Protein AF-A0A948T0G0-F1 (afdb_monomer)

Foldseek 3Di:
DVLLVDDLVVLLVQCCVQQRNVQSVVLSPDDSVVSSVSSVVSNVVRVGDDPVPPDPPPVPDPDDDPDDDDPPPPVPPVVVVPPPPDDDDDDDDDDPDDDDDDDD

Solvent-accessible surface area (backbone atoms only — not comparable to full-atom values): 7084 Å² total; per-residue (Å²): 120,69,50,73,75,52,54,69,68,58,45,39,50,51,25,34,74,35,51,28,64,70,52,23,63,75,37,66,86,46,56,64,72,57,28,28,54,52,42,49,54,48,22,61,77,50,68,50,73,58,69,96,72,50,60,97,80,62,92,81,61,96,61,91,76,94,70,94,77,77,91,69,75,69,87,67,60,70,86,80,70,63,83,76,90,70,93,73,88,78,79,87,78,87,79,97,79,81,89,80,86,81,88,136

Mean predicted aligned error: 18.19 Å

Sequence (104 aa):
NYLGRVTRARILEAVREGAGDRAAQLIDHMKKGDMAREAERLLADSGWLPEPLRLVGASAASGDEADDGEVGEVSLPAFLTDDGEDEEAIEPEDEDARAVAASE

Radius of gyration: 28.15 Å; Cα contacts (8 Å, |Δi|>4): 60; chains: 1; bounding box: 71×58×46 Å

pLDDT: mean 72.05, std 20.64, range [38.47, 95.62]

Structure (mmCIF, N/CA/C/O backbone):
data_AF-A0A948T0G0-F1
#
_entry.id   AF-A0A948T0G0-F1
#
loop_
_atom_site.group_PDB
_atom_site.id
_atom_site.type_symbol
_atom_site.label_atom_id
_atom_site.label_alt_id
_atom_site.label_comp_id
_atom_site.label_asym_id
_atom_site.label_entity_id
_atom_site.label_seq_id
_atom_site.pdbx_PDB_ins_code
_atom_site.Cartn_x
_atom_site.Cartn_y
_atom_site.Cartn_z
_atom_site.occupancy
_atom_site.B_iso_or_equiv
_atom_site.auth_seq_id
_atom_site.auth_comp_id
_atom_site.auth_asym_id
_atom_site.auth_atom_id
_atom_site.pdbx_PDB_model_num
ATOM 1 N N . ASN A 1 1 ? -4.149 -8.332 -7.068 1.00 81.00 1 ASN A N 1
ATOM 2 C CA . ASN A 1 1 ? -3.031 -7.710 -6.343 1.00 81.00 1 ASN A CA 1
ATOM 3 C C . ASN A 1 1 ? -2.438 -6.540 -7.145 1.00 81.00 1 ASN A C 1
ATOM 5 O O . ASN A 1 1 ? -1.906 -6.750 -8.235 1.00 81.00 1 ASN A O 1
ATOM 9 N N . TYR A 1 2 ? -2.565 -5.315 -6.626 1.00 88.31 2 TYR A N 1
ATOM 10 C CA . TYR A 1 2 ? -1.936 -4.090 -7.153 1.00 88.31 2 TYR A CA 1
ATOM 11 C C . TYR A 1 2 ? -0.409 -4.082 -6.942 1.00 88.31 2 TYR A C 1
ATOM 13 O O . TYR A 1 2 ? 0.345 -3.843 -7.886 1.00 88.31 2 TYR A O 1
ATOM 21 N N . LEU A 1 3 ? 0.052 -4.457 -5.745 1.00 90.50 3 LEU A N 1
ATOM 22 C CA . LEU A 1 3 ? 1.464 -4.504 -5.343 1.00 90.50 3 LEU A CA 1
ATOM 23 C C . LEU A 1 3 ? 2.296 -5.472 -6.205 1.00 90.50 3 LEU A C 1
ATOM 25 O O . LEU A 1 3 ? 3.484 -5.263 -6.444 1.00 90.50 3 LEU A O 1
ATOM 29 N N . GLY A 1 4 ? 1.660 -6.498 -6.772 1.00 91.19 4 GLY A N 1
ATOM 30 C CA . GLY A 1 4 ? 2.290 -7.397 -7.742 1.00 91.19 4 GLY A CA 1
ATOM 31 C C . GLY A 1 4 ? 2.702 -6.716 -9.057 1.00 91.19 4 GLY A C 1
ATOM 32 O O . GLY A 1 4 ? 3.629 -7.187 -9.720 1.00 91.19 4 GLY A O 1
ATOM 33 N N . ARG A 1 5 ? 2.071 -5.593 -9.425 1.00 91.75 5 ARG A N 1
ATOM 34 C CA . ARG A 1 5 ? 2.284 -4.888 -10.705 1.00 91.75 5 ARG A CA 1
ATOM 35 C C . ARG A 1 5 ? 3.152 -3.634 -10.584 1.00 91.75 5 ARG A C 1
ATOM 37 O O . ARG A 1 5 ? 3.679 -3.177 -11.590 1.00 91.75 5 ARG A O 1
ATOM 44 N N . VAL A 1 6 ? 3.345 -3.116 -9.374 1.00 91.12 6 VAL A N 1
ATOM 45 C CA . VAL A 1 6 ? 4.170 -1.924 -9.119 1.00 91.12 6 VAL A CA 1
ATOM 46 C C . VAL A 1 6 ? 5.636 -2.273 -8.833 1.00 91.12 6 VAL A C 1
ATOM 48 O O . VAL A 1 6 ? 6.018 -3.445 -8.728 1.00 91.12 6 VAL A O 1
ATOM 51 N N . THR A 1 7 ? 6.484 -1.247 -8.745 1.00 94.62 7 THR A N 1
ATOM 52 C CA . THR A 1 7 ? 7.911 -1.370 -8.410 1.00 94.62 7 THR A CA 1
ATOM 53 C C . THR A 1 7 ? 8.113 -1.660 -6.920 1.00 94.62 7 THR A C 1
ATOM 55 O O . THR A 1 7 ? 7.257 -1.338 -6.102 1.00 94.62 7 THR A O 1
ATOM 58 N N . ARG A 1 8 ? 9.268 -2.231 -6.536 1.00 94.62 8 ARG A N 1
ATOM 59 C CA . ARG A 1 8 ? 9.596 -2.474 -5.113 1.00 94.62 8 ARG A CA 1
ATOM 60 C C . ARG A 1 8 ? 9.538 -1.195 -4.275 1.00 94.62 8 ARG A C 1
ATOM 62 O O . ARG A 1 8 ? 8.998 -1.221 -3.180 1.00 94.62 8 ARG A O 1
ATOM 69 N N . ALA A 1 9 ? 10.032 -0.084 -4.824 1.00 94.38 9 ALA A N 1
ATOM 70 C CA . ALA A 1 9 ? 9.967 1.220 -4.172 1.00 94.38 9 ALA A CA 1
ATOM 71 C C . ALA A 1 9 ? 8.519 1.606 -3.837 1.00 94.38 9 ALA A C 1
ATOM 73 O O . ALA A 1 9 ? 8.234 1.925 -2.689 1.00 94.38 9 ALA A O 1
ATOM 74 N N . ARG A 1 10 ? 7.585 1.453 -4.790 1.00 93.19 10 ARG A N 1
ATOM 75 C CA . ARG A 1 10 ? 6.170 1.771 -4.554 1.00 93.19 10 ARG A CA 1
ATOM 76 C C . ARG A 1 10 ? 5.522 0.852 -3.515 1.00 93.19 10 ARG A C 1
ATOM 78 O O . ARG A 1 10 ? 4.633 1.294 -2.798 1.00 93.19 10 ARG A O 1
ATOM 85 N N . ILE A 1 11 ? 5.964 -0.407 -3.407 1.00 94.69 11 ILE A N 1
ATOM 86 C CA . ILE A 1 11 ? 5.512 -1.313 -2.338 1.00 94.69 11 ILE A CA 1
ATOM 87 C C . ILE A 1 11 ? 5.972 -0.793 -0.971 1.00 94.69 11 ILE A C 1
ATOM 89 O O . ILE A 1 11 ? 5.166 -0.722 -0.051 1.00 94.69 11 ILE A O 1
ATOM 93 N N . LEU A 1 12 ? 7.239 -0.394 -0.839 1.00 94.75 12 LEU A N 1
ATOM 94 C CA . LEU A 1 12 ? 7.764 0.152 0.415 1.00 94.75 12 LEU A CA 1
ATOM 95 C C . LEU A 1 12 ? 7.073 1.454 0.809 1.00 94.75 12 LEU A C 1
ATOM 97 O O . LEU A 1 12 ? 6.748 1.622 1.977 1.00 94.75 12 LEU A O 1
ATOM 101 N N . GLU A 1 13 ? 6.816 2.346 -0.147 1.00 93.75 13 GLU A N 1
ATOM 102 C CA . GLU A 1 13 ? 6.043 3.566 0.102 1.00 93.75 13 GLU A CA 1
ATOM 103 C C . GLU A 1 13 ? 4.638 3.243 0.603 1.00 93.75 13 GLU A C 1
ATOM 105 O O . GLU A 1 13 ? 4.251 3.739 1.654 1.00 93.75 13 GLU A O 1
ATOM 110 N N . ALA A 1 14 ? 3.922 2.334 -0.063 1.00 93.12 14 ALA A N 1
ATOM 111 C CA . ALA A 1 14 ? 2.600 1.900 0.379 1.00 93.12 14 ALA A CA 1
ATOM 112 C C . ALA A 1 14 ? 2.625 1.366 1.820 1.00 93.12 14 ALA A C 1
ATOM 114 O O . ALA A 1 14 ? 1.801 1.760 2.642 1.00 93.12 14 ALA A O 1
ATOM 115 N N . VAL A 1 15 ? 3.610 0.524 2.152 1.00 93.81 15 VAL A N 1
ATOM 116 C CA . VAL A 1 15 ? 3.778 -0.001 3.514 1.00 93.81 15 VAL A CA 1
ATOM 117 C C . VAL A 1 15 ? 4.124 1.089 4.522 1.00 93.81 15 VAL A C 1
ATOM 119 O O . VAL A 1 15 ? 3.578 1.058 5.618 1.00 93.81 15 VAL A O 1
ATOM 122 N N . ARG A 1 16 ? 4.949 2.079 4.168 1.00 94.00 16 ARG A N 1
ATOM 123 C CA . ARG A 1 16 ? 5.206 3.242 5.036 1.00 94.00 16 ARG A CA 1
ATOM 124 C C . ARG A 1 16 ? 3.944 4.057 5.285 1.00 94.00 16 ARG A C 1
ATOM 126 O O . ARG A 1 16 ? 3.708 4.459 6.416 1.00 94.00 16 ARG A O 1
ATOM 133 N N . GLU A 1 17 ? 3.141 4.263 4.248 1.00 90.50 17 GLU A N 1
ATOM 134 C CA . GLU A 1 17 ? 1.900 5.032 4.320 1.00 90.50 17 GLU A CA 1
ATOM 135 C C . GLU A 1 17 ? 0.813 4.332 5.155 1.00 90.50 17 GLU A C 1
ATOM 137 O O . GLU A 1 17 ? 0.073 5.007 5.859 1.00 90.50 17 GLU A O 1
ATOM 142 N N . GLY A 1 18 ? 0.687 3.003 5.066 1.00 90.31 18 GLY A N 1
ATOM 143 C CA . GLY A 1 18 ? -0.363 2.252 5.768 1.00 90.31 18 GLY A CA 1
ATOM 144 C C . GLY A 1 18 ? 0.066 1.644 7.101 1.00 90.31 18 GLY A C 1
ATOM 145 O O . GLY A 1 18 ? -0.602 1.818 8.112 1.00 90.31 18 GLY A O 1
ATOM 146 N N . ALA A 1 19 ? 1.201 0.945 7.116 1.00 91.31 19 ALA A N 1
ATOM 147 C CA . ALA A 1 19 ? 1.682 0.174 8.266 1.00 91.31 19 ALA A CA 1
ATOM 148 C C . ALA A 1 19 ? 2.924 0.789 8.953 1.00 91.31 19 ALA A C 1
ATOM 150 O O . ALA A 1 19 ? 3.395 0.276 9.971 1.00 91.31 19 ALA A O 1
ATOM 151 N N . GLY A 1 20 ? 3.470 1.883 8.412 1.00 92.12 20 GLY A N 1
ATOM 152 C CA . GLY A 1 20 ? 4.601 2.627 8.967 1.00 92.12 20 GLY A CA 1
ATOM 153 C C . GLY A 1 20 ? 5.993 2.140 8.541 1.00 92.12 20 GLY A C 1
ATOM 154 O O . GLY A 1 20 ? 6.190 1.078 7.942 1.00 92.12 20 GLY A O 1
ATOM 155 N N . ASP A 1 21 ? 7.015 2.928 8.887 1.00 94.06 21 ASP A N 1
ATOM 156 C CA . ASP A 1 21 ? 8.410 2.688 8.486 1.00 94.06 21 ASP A CA 1
ATOM 157 C C . ASP A 1 21 ? 9.015 1.383 8.998 1.00 94.06 21 ASP A C 1
ATOM 159 O O . ASP A 1 21 ? 9.859 0.788 8.320 1.00 94.06 21 ASP A O 1
ATOM 163 N N . ARG A 1 22 ? 8.602 0.917 10.183 1.00 93.19 22 ARG A N 1
ATOM 164 C CA . ARG A 1 22 ? 9.080 -0.369 10.716 1.00 93.19 22 ARG A CA 1
ATOM 165 C C . ARG A 1 22 ? 8.629 -1.529 9.839 1.00 93.19 22 ARG A C 1
ATOM 167 O O . ARG A 1 22 ? 9.433 -2.406 9.541 1.00 93.19 22 ARG A O 1
ATOM 174 N N . ALA A 1 23 ? 7.374 -1.514 9.398 1.00 92.94 23 ALA A N 1
ATOM 175 C CA . ALA A 1 23 ? 6.826 -2.550 8.537 1.00 92.94 23 ALA A CA 1
ATOM 176 C C . ALA A 1 23 ? 7.539 -2.578 7.174 1.00 92.94 23 ALA A C 1
ATOM 178 O O . ALA A 1 23 ? 7.869 -3.648 6.668 1.00 92.94 23 ALA A O 1
ATOM 179 N N . ALA A 1 24 ? 7.884 -1.410 6.625 1.00 94.50 24 ALA A N 1
ATOM 180 C CA . ALA A 1 24 ? 8.636 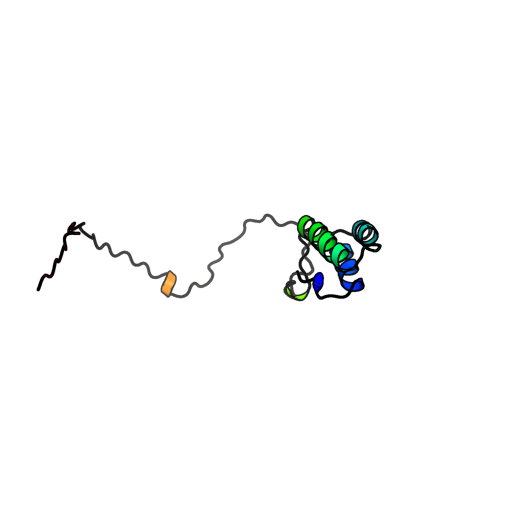-1.324 5.375 1.00 94.50 24 ALA A CA 1
ATOM 181 C C . ALA A 1 24 ? 10.047 -1.934 5.489 1.00 94.50 24 ALA A C 1
ATOM 183 O O . ALA A 1 24 ? 10.479 -2.665 4.601 1.00 94.50 24 ALA A O 1
ATOM 184 N N . GLN A 1 25 ? 10.749 -1.702 6.603 1.00 94.56 25 GLN A N 1
ATOM 185 C CA . GLN A 1 25 ? 12.065 -2.310 6.858 1.00 94.56 25 GLN A CA 1
ATOM 186 C C . GLN A 1 25 ? 11.995 -3.840 6.989 1.00 94.56 25 GLN A C 1
ATOM 188 O O . GLN A 1 25 ? 12.922 -4.538 6.573 1.00 94.56 25 GLN A O 1
ATOM 193 N N . LEU A 1 26 ? 10.888 -4.374 7.518 1.00 93.75 26 LEU A N 1
ATOM 194 C CA . LEU A 1 26 ? 10.675 -5.820 7.630 1.00 93.75 26 LEU A CA 1
ATOM 195 C C . LEU A 1 26 ? 10.514 -6.510 6.272 1.00 93.75 26 LEU A C 1
ATOM 197 O O . LEU A 1 26 ? 10.826 -7.690 6.171 1.00 93.75 26 LEU A O 1
ATOM 201 N N . ILE A 1 27 ? 10.062 -5.805 5.233 1.00 94.81 27 ILE A N 1
ATOM 202 C CA . ILE A 1 27 ? 9.828 -6.404 3.909 1.00 94.81 27 ILE A CA 1
ATOM 203 C C . ILE A 1 27 ? 10.876 -6.023 2.856 1.00 94.81 27 ILE A C 1
ATOM 205 O O . ILE A 1 27 ? 10.935 -6.654 1.802 1.00 94.81 27 ILE A O 1
ATOM 209 N N . ASP A 1 28 ? 11.713 -5.015 3.119 1.00 94.31 28 ASP A N 1
ATOM 210 C CA . ASP A 1 28 ? 12.711 -4.481 2.176 1.00 94.31 28 ASP A CA 1
ATOM 211 C C . ASP A 1 28 ? 13.673 -5.549 1.628 1.00 94.31 28 ASP A C 1
ATOM 213 O O . ASP A 1 28 ? 13.981 -5.589 0.434 1.00 94.31 28 ASP A O 1
ATOM 217 N N . HIS A 1 29 ? 14.072 -6.489 2.481 1.00 94.75 29 HIS A N 1
ATOM 218 C CA . HIS A 1 29 ? 15.003 -7.562 2.139 1.00 94.75 29 HIS A CA 1
ATOM 219 C C . HIS A 1 29 ? 14.350 -8.744 1.397 1.00 94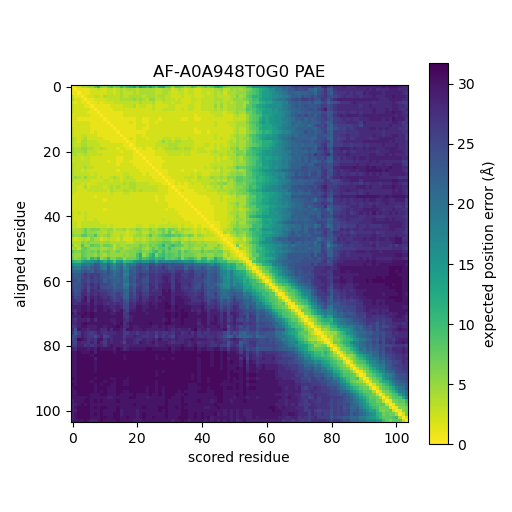.75 29 HIS A C 1
ATOM 221 O O . HIS A 1 29 ? 15.037 -9.690 0.999 1.00 94.75 29 HIS A O 1
ATOM 227 N N . MET A 1 30 ? 13.031 -8.723 1.197 1.00 94.38 30 MET A N 1
ATOM 228 C CA . MET A 1 30 ? 12.305 -9.816 0.555 1.00 94.38 30 MET A CA 1
ATOM 229 C C . MET A 1 30 ? 12.391 -9.741 -0.977 1.00 94.38 30 MET A C 1
ATOM 231 O O . MET A 1 30 ? 12.634 -8.701 -1.600 1.00 94.38 30 MET A O 1
ATOM 235 N N . LYS A 1 31 ? 12.147 -10.874 -1.641 1.00 94.62 31 LYS A N 1
ATOM 236 C CA . LYS A 1 31 ? 11.963 -10.891 -3.100 1.00 94.62 31 LYS A CA 1
ATOM 237 C C . LYS A 1 31 ? 10.661 -10.175 -3.443 1.00 94.62 31 LYS A C 1
ATOM 239 O O . LYS A 1 31 ? 9.698 -10.281 -2.708 1.00 94.62 31 LYS A O 1
ATOM 244 N N . LYS A 1 32 ? 10.584 -9.518 -4.606 1.00 93.38 32 LYS A N 1
ATOM 245 C CA . LYS A 1 32 ? 9.399 -8.738 -5.030 1.00 93.38 32 LYS A CA 1
ATOM 246 C C . LYS A 1 32 ? 8.067 -9.492 -4.886 1.00 93.38 32 LYS A C 1
ATOM 248 O O . LYS A 1 32 ? 7.076 -8.880 -4.515 1.00 93.38 32 LYS A O 1
ATOM 253 N N . GLY A 1 33 ? 8.039 -10.785 -5.220 1.00 93.06 33 GLY A N 1
ATOM 254 C CA . GLY A 1 33 ? 6.829 -11.605 -5.098 1.00 93.06 33 GLY A CA 1
ATOM 255 C C . GLY A 1 33 ? 6.373 -11.751 -3.646 1.00 93.06 33 GLY A C 1
ATOM 256 O O . GLY A 1 33 ? 5.218 -11.474 -3.340 1.00 93.06 33 GLY A O 1
ATOM 257 N N . ASP A 1 34 ? 7.303 -12.101 -2.757 1.00 94.50 34 ASP A N 1
ATOM 258 C CA . ASP A 1 34 ? 7.040 -12.235 -1.322 1.00 94.50 34 ASP A CA 1
ATOM 259 C C . ASP A 1 34 ? 6.770 -10.874 -0.668 1.00 94.50 34 ASP A C 1
ATOM 261 O O . ASP A 1 34 ? 5.812 -10.729 0.079 1.00 94.50 34 ASP A O 1
ATOM 265 N N . MET A 1 35 ? 7.540 -9.850 -1.041 1.00 95.62 35 MET A N 1
ATOM 266 C CA . MET A 1 35 ? 7.368 -8.460 -0.618 1.00 95.62 35 MET A CA 1
ATOM 267 C C . MET A 1 35 ? 5.962 -7.951 -0.942 1.00 95.62 35 MET A C 1
ATOM 269 O O . MET A 1 35 ? 5.324 -7.347 -0.092 1.00 95.62 35 MET A O 1
ATOM 273 N N . ALA A 1 36 ? 5.451 -8.213 -2.150 1.00 95.31 36 ALA A N 1
ATOM 274 C CA . ALA A 1 36 ? 4.101 -7.805 -2.532 1.00 95.31 36 ALA A CA 1
ATOM 275 C C . ALA A 1 36 ? 3.023 -8.526 -1.711 1.00 95.31 36 ALA A C 1
ATOM 277 O O . ALA A 1 36 ? 2.005 -7.920 -1.394 1.00 95.31 36 ALA A O 1
ATOM 278 N N . ARG A 1 37 ? 3.237 -9.802 -1.375 1.00 94.25 37 ARG A N 1
ATOM 279 C CA . ARG A 1 37 ? 2.287 -10.601 -0.591 1.00 94.25 37 ARG A CA 1
ATOM 280 C C . ARG A 1 37 ? 2.271 -10.192 0.882 1.00 94.25 37 ARG A C 1
ATOM 282 O O . ARG A 1 37 ? 1.198 -10.060 1.460 1.00 94.25 37 ARG A O 1
ATOM 289 N N . GLU A 1 38 ? 3.443 -9.967 1.472 1.00 94.75 38 GLU A N 1
ATOM 290 C CA . GLU A 1 38 ? 3.552 -9.514 2.861 1.00 94.75 38 GLU A CA 1
ATOM 291 C C . GLU A 1 38 ? 3.055 -8.073 3.007 1.00 94.75 38 GLU A C 1
ATOM 293 O O . GLU A 1 38 ? 2.315 -7.767 3.937 1.00 94.75 38 GLU A O 1
ATOM 298 N N . ALA A 1 39 ? 3.372 -7.203 2.045 1.00 94.56 39 ALA A N 1
ATOM 299 C CA . ALA A 1 39 ? 2.842 -5.847 2.013 1.00 94.56 39 ALA A CA 1
ATOM 300 C C . ALA A 1 39 ? 1.311 -5.827 1.919 1.00 94.56 39 ALA A C 1
ATOM 302 O O . ALA A 1 39 ? 0.689 -5.068 2.650 1.00 94.56 39 ALA A O 1
ATOM 303 N N . GLU A 1 40 ? 0.688 -6.675 1.089 1.00 92.50 40 GLU A N 1
ATOM 304 C CA . GLU A 1 40 ? -0.779 -6.797 1.060 1.00 92.50 40 GLU A CA 1
ATOM 305 C C . GLU A 1 40 ? -1.341 -7.167 2.436 1.00 92.50 40 GLU A C 1
ATOM 307 O O . GLU A 1 40 ? -2.337 -6.588 2.857 1.00 92.50 40 GLU A O 1
ATOM 312 N N . ARG A 1 41 ? -0.697 -8.095 3.154 1.00 92.50 41 ARG A N 1
ATOM 313 C CA . ARG A 1 41 ? -1.126 -8.511 4.495 1.00 92.50 41 ARG A CA 1
ATOM 314 C C . ARG A 1 41 ? -1.033 -7.366 5.506 1.00 92.50 41 ARG A C 1
ATOM 316 O O . ARG A 1 41 ? -1.982 -7.133 6.244 1.00 92.50 41 ARG A O 1
ATOM 323 N N . LEU A 1 42 ? 0.089 -6.646 5.512 1.00 92.25 42 LEU A N 1
ATOM 324 C CA . LEU A 1 42 ? 0.322 -5.498 6.397 1.00 92.25 42 LEU A CA 1
ATOM 325 C C . LEU A 1 42 ? -0.644 -4.343 6.101 1.00 92.25 42 LEU A C 1
ATOM 327 O O . LEU A 1 42 ? -1.121 -3.675 7.016 1.00 92.25 42 LEU A O 1
ATOM 331 N N . LEU A 1 43 ? -0.942 -4.120 4.821 1.00 91.50 43 LEU A N 1
ATOM 332 C CA . LEU A 1 43 ? -1.836 -3.058 4.369 1.00 91.50 43 LEU A CA 1
ATOM 333 C C . LEU A 1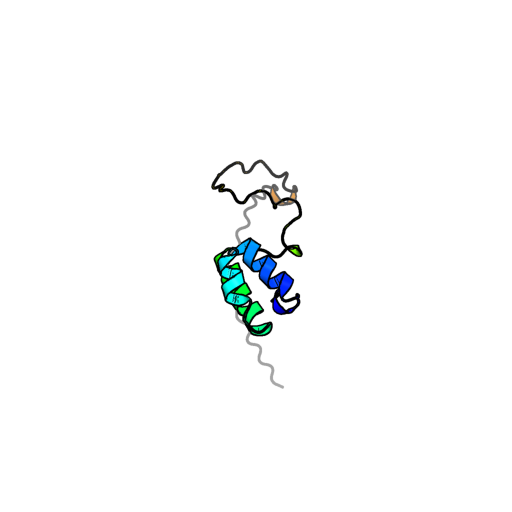 43 ? -3.312 -3.391 4.589 1.00 91.50 43 LEU A C 1
ATOM 335 O O . LEU A 1 43 ? -4.096 -2.490 4.870 1.00 91.50 43 LEU A O 1
ATOM 339 N N . ALA A 1 44 ? -3.681 -4.671 4.518 1.00 88.56 44 ALA A N 1
ATOM 340 C CA . ALA A 1 44 ? -5.023 -5.133 4.856 1.00 88.56 44 ALA A CA 1
ATOM 341 C C . ALA A 1 44 ? -5.338 -4.947 6.348 1.00 88.56 44 ALA A C 1
ATOM 343 O O . ALA A 1 44 ? -6.449 -4.547 6.677 1.00 88.56 44 ALA A O 1
ATOM 344 N N . ASP A 1 45 ? -4.365 -5.184 7.234 1.00 85.38 45 ASP A N 1
ATOM 345 C CA . ASP A 1 45 ? -4.519 -4.979 8.684 1.00 85.38 45 ASP A CA 1
ATOM 346 C C . ASP A 1 45 ? -4.631 -3.488 9.057 1.00 85.38 45 ASP A C 1
ATOM 348 O O . ASP A 1 45 ? -5.346 -3.118 9.981 1.00 85.38 45 ASP A O 1
ATOM 352 N N . SER A 1 46 ? -3.973 -2.616 8.285 1.00 85.56 46 SER A N 1
ATOM 353 C CA . SER A 1 46 ? -3.975 -1.160 8.489 1.00 85.56 46 SER A CA 1
ATOM 354 C C . SER A 1 46 ? -5.055 -0.403 7.704 1.00 85.56 46 SER A C 1
ATOM 356 O O . SER A 1 46 ? -5.164 0.814 7.835 1.00 85.56 46 SER A O 1
ATOM 358 N N . GLY A 1 47 ? -5.857 -1.089 6.883 1.00 83.56 47 GLY A N 1
ATOM 359 C CA . GLY A 1 47 ? -6.920 -0.463 6.088 1.00 83.56 47 GLY A CA 1
ATOM 360 C C . GLY A 1 47 ? -6.416 0.465 4.976 1.00 83.56 47 GLY A C 1
ATOM 361 O O . GLY A 1 47 ? -7.139 1.353 4.527 1.00 83.56 47 GLY A O 1
ATOM 362 N N . TRP A 1 48 ? -5.175 0.296 4.517 1.00 90.44 48 TRP A N 1
ATOM 363 C CA . TRP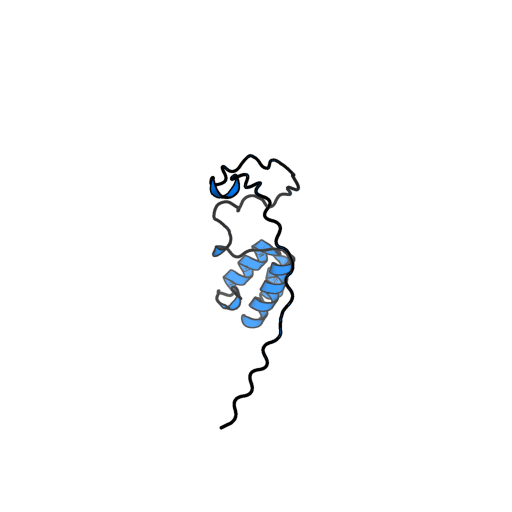 A 1 48 ? -4.609 1.162 3.486 1.00 90.44 48 TRP A CA 1
ATOM 364 C C . TRP A 1 48 ? -5.250 0.916 2.118 1.00 90.44 48 TRP A C 1
ATOM 366 O O . TRP A 1 48 ? -5.302 -0.216 1.629 1.00 90.44 48 TRP A O 1
ATOM 376 N N . LEU A 1 49 ? -5.652 2.003 1.454 1.00 85.12 49 LEU A N 1
ATOM 377 C CA . LEU A 1 49 ? -6.087 1.985 0.059 1.00 85.12 49 LEU A CA 1
ATOM 378 C C . LEU A 1 49 ? -5.016 2.544 -0.891 1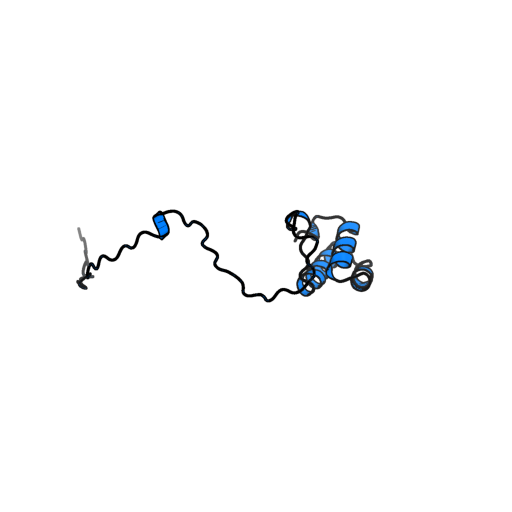.00 85.12 49 LEU A C 1
ATOM 380 O O . LEU A 1 49 ? -4.393 3.569 -0.588 1.00 85.12 49 LEU A O 1
ATOM 384 N N . PRO A 1 50 ? -4.845 1.928 -2.078 1.00 83.56 50 PRO A N 1
ATOM 385 C CA . PRO A 1 50 ? -3.951 2.421 -3.112 1.00 83.56 50 PRO A CA 1
ATOM 386 C C . PRO A 1 50 ? -4.463 3.718 -3.735 1.00 83.56 50 PRO A C 1
ATOM 388 O O . PRO A 1 50 ? -5.663 3.940 -3.853 1.00 83.56 50 PRO A O 1
ATOM 391 N N . GLU A 1 51 ? -3.528 4.542 -4.203 1.00 80.31 51 GLU A N 1
ATOM 392 C CA . GLU A 1 51 ? -3.793 5.881 -4.740 1.00 80.31 51 GLU A CA 1
ATOM 393 C C . GLU A 1 51 ? -4.934 5.981 -5.769 1.00 80.31 51 GLU A C 1
ATOM 395 O O . GLU A 1 51 ? -5.764 6.866 -5.612 1.00 80.31 51 GLU A O 1
ATOM 400 N N . PRO A 1 52 ? -5.072 5.080 -6.767 1.00 77.81 52 PRO A N 1
ATOM 401 C CA . PRO A 1 52 ? -6.184 5.144 -7.721 1.00 77.81 52 PRO A CA 1
ATOM 402 C C . PRO A 1 52 ? -7.567 4.985 -7.079 1.00 77.81 52 PRO A C 1
ATOM 404 O O . PRO A 1 52 ? -8.569 5.370 -7.672 1.00 77.81 52 PRO A O 1
ATOM 407 N N . LEU A 1 53 ? -7.620 4.370 -5.895 1.00 78.38 53 LEU A N 1
ATOM 408 C CA . LEU A 1 53 ? -8.838 4.182 -5.113 1.00 78.38 53 LEU A CA 1
ATOM 409 C C . LEU A 1 53 ? -9.007 5.257 -4.035 1.00 78.38 53 LEU A C 1
ATOM 411 O O . LEU A 1 53 ? -10.084 5.361 -3.451 1.00 78.38 53 LEU A O 1
ATOM 415 N N . ARG A 1 54 ? -7.981 6.077 -3.773 1.00 77.2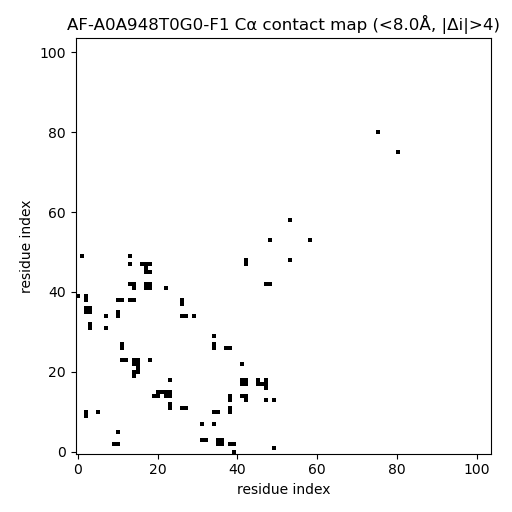5 54 ARG A N 1
ATOM 416 C CA . ARG A 1 54 ? -8.139 7.276 -2.954 1.00 77.25 54 ARG A CA 1
ATOM 417 C C . ARG A 1 54 ? -8.856 8.308 -3.816 1.00 77.25 54 ARG A C 1
ATOM 419 O O . ARG A 1 54 ? -8.242 8.962 -4.654 1.00 77.25 54 ARG A O 1
ATOM 426 N N . LEU A 1 55 ? -10.172 8.433 -3.633 1.00 60.53 55 LEU A N 1
ATOM 427 C CA . LEU A 1 55 ? -10.923 9.561 -4.179 1.00 60.53 55 LEU A CA 1
ATOM 428 C C . LEU A 1 55 ? -10.180 10.841 -3.786 1.00 60.53 55 LEU A C 1
ATOM 430 O O . LEU A 1 55 ? -9.868 11.036 -2.611 1.00 60.53 55 LEU A O 1
ATOM 434 N N . VAL A 1 56 ? -9.884 11.691 -4.770 1.00 58.00 56 VAL A N 1
ATOM 435 C CA . VAL A 1 56 ? -9.022 12.888 -4.691 1.00 58.00 56 VAL A CA 1
ATOM 436 C C . VAL A 1 56 ? -9.536 13.998 -3.739 1.00 58.00 56 VAL A C 1
ATOM 438 O O . VAL A 1 56 ? -9.156 15.156 -3.862 1.00 58.00 56 VAL A O 1
ATOM 441 N N . GLY A 1 57 ? -10.401 13.657 -2.779 1.00 50.84 57 GLY A N 1
ATOM 442 C CA . GLY A 1 57 ? -10.925 14.518 -1.717 1.00 50.84 57 GLY A CA 1
ATOM 443 C C . GLY A 1 57 ? -10.896 13.908 -0.306 1.00 50.84 57 GLY A C 1
ATOM 444 O O . GLY A 1 57 ? -11.227 14.612 0.638 1.00 50.84 57 GLY A O 1
ATOM 445 N N . ALA A 1 58 ? -10.477 12.648 -0.120 1.00 52.84 58 ALA A N 1
ATOM 446 C CA . ALA A 1 58 ? -10.486 11.983 1.197 1.00 52.84 58 ALA A CA 1
ATOM 447 C C . ALA A 1 58 ? -9.128 12.008 1.936 1.00 52.84 58 ALA A C 1
ATOM 449 O O . ALA A 1 58 ? -8.984 11.427 3.008 1.00 52.84 58 ALA A O 1
ATOM 450 N N . SER A 1 59 ? -8.105 12.674 1.387 1.00 48.09 59 SER A N 1
ATOM 451 C CA . SER A 1 59 ? -6.733 12.649 1.928 1.00 48.09 59 SER A CA 1
ATOM 452 C C . SER A 1 59 ? -6.500 13.567 3.147 1.00 48.09 59 SER A C 1
ATOM 454 O O . SER A 1 59 ? -5.378 14.029 3.354 1.00 48.09 59 SER A O 1
ATOM 456 N N . ALA A 1 60 ? -7.530 13.835 3.954 1.00 48.03 60 ALA A N 1
ATOM 457 C CA . ALA A 1 60 ? -7.405 14.601 5.198 1.00 48.03 60 ALA A CA 1
ATOM 458 C C . ALA A 1 60 ? -8.332 14.123 6.334 1.00 48.03 60 ALA A C 1
ATOM 460 O O . ALA A 1 60 ? -8.636 14.905 7.226 1.00 48.03 60 ALA A O 1
ATOM 461 N N . ALA A 1 61 ? -8.768 12.861 6.337 1.00 45.19 61 ALA A N 1
ATOM 462 C CA . ALA A 1 61 ? -9.536 12.306 7.454 1.00 45.19 61 ALA A CA 1
ATOM 463 C C . ALA A 1 61 ? -9.015 10.918 7.854 1.00 45.19 61 ALA A C 1
ATOM 465 O O . ALA A 1 61 ? -9.705 9.910 7.760 1.00 45.19 61 ALA A O 1
ATOM 466 N N . SER A 1 62 ? -7.770 10.870 8.332 1.00 51.00 62 SER A N 1
ATOM 467 C CA . SER A 1 62 ? -7.464 9.952 9.431 1.00 51.00 62 SER A CA 1
ATOM 468 C C . SER A 1 62 ? -7.925 10.650 10.707 1.00 51.00 62 SER A C 1
ATOM 470 O O . SER A 1 62 ? -7.163 11.386 11.329 1.00 51.00 62 SER A O 1
ATOM 472 N N . GLY A 1 63 ? -9.200 10.490 11.032 1.00 45.88 63 GLY A N 1
ATOM 473 C CA . GLY A 1 63 ? -9.836 11.070 12.205 1.00 45.88 63 GLY A CA 1
ATOM 474 C C . GLY A 1 63 ? -11.266 10.567 12.272 1.00 45.88 63 GLY A C 1
ATOM 475 O O . GLY A 1 63 ? -12.058 10.919 11.412 1.00 45.88 63 GLY A O 1
ATOM 476 N N . ASP A 1 64 ? -11.497 9.659 13.218 1.00 54.28 64 ASP A N 1
ATOM 477 C CA . ASP A 1 64 ? -12.752 9.404 13.931 1.00 54.28 64 ASP A CA 1
ATOM 478 C C . ASP A 1 64 ? -13.951 10.248 13.475 1.00 54.28 64 ASP A C 1
ATOM 480 O O . ASP A 1 64 ? -13.901 11.452 13.672 1.00 54.28 64 ASP A O 1
ATOM 484 N N . GLU A 1 65 ? -15.001 9.619 12.930 1.00 42.88 65 GLU A N 1
ATOM 485 C CA . GLU A 1 65 ? -16.393 10.067 13.106 1.00 42.88 65 GLU A CA 1
ATOM 486 C C . GLU A 1 65 ? -17.323 8.848 13.100 1.00 42.88 65 GLU A C 1
ATOM 488 O O . GLU A 1 65 ? -17.728 8.308 12.068 1.00 42.88 65 GLU A O 1
ATOM 493 N N . ALA A 1 66 ? -17.633 8.394 14.310 1.00 55.34 66 ALA A N 1
ATOM 494 C CA . ALA A 1 66 ? -18.990 7.995 14.622 1.00 55.34 66 ALA A CA 1
ATOM 495 C C . ALA A 1 66 ? -19.804 9.284 14.844 1.00 55.34 66 ALA A C 1
ATOM 497 O O . ALA A 1 66 ? -19.638 9.912 15.881 1.00 55.34 66 ALA A O 1
ATOM 498 N N . ASP A 1 67 ? -20.641 9.663 13.879 1.00 39.12 67 ASP A N 1
ATOM 499 C CA . ASP A 1 67 ? -21.706 10.678 14.000 1.00 39.12 67 ASP A CA 1
ATOM 500 C C . ASP A 1 67 ? -22.664 10.432 12.814 1.00 39.12 67 ASP A C 1
ATOM 502 O O . ASP A 1 67 ? -22.323 10.658 11.656 1.00 39.12 67 ASP A O 1
ATOM 506 N N . ASP A 1 68 ? -23.681 9.576 12.945 1.00 55.53 68 ASP A N 1
ATOM 507 C CA . ASP A 1 68 ? -25.037 9.939 13.391 1.00 55.53 68 ASP A CA 1
ATOM 508 C C . ASP A 1 68 ? -25.418 11.396 13.104 1.00 55.53 68 ASP A C 1
ATOM 510 O O . ASP A 1 68 ? -25.388 12.245 13.982 1.00 55.53 68 ASP A O 1
ATOM 514 N N . GLY A 1 69 ? -25.817 11.685 11.865 1.00 46.97 69 GLY A N 1
ATOM 515 C CA . GLY A 1 69 ? -26.257 13.032 11.539 1.00 46.97 69 GLY A CA 1
ATOM 516 C C . GLY A 1 69 ? -26.848 13.176 10.152 1.00 46.97 69 GLY A C 1
ATOM 517 O O . GLY A 1 69 ? -26.134 13.416 9.190 1.00 46.97 69 GLY A O 1
ATOM 518 N N . GLU A 1 70 ? -28.177 13.126 10.103 1.00 48.09 70 GLU A N 1
ATOM 519 C CA . GLU A 1 70 ? -29.013 13.739 9.070 1.00 48.09 70 GLU A CA 1
ATOM 520 C C . GLU A 1 70 ? -29.172 12.953 7.757 1.00 48.09 70 GLU A C 1
ATOM 522 O O . GLU A 1 70 ? -28.502 13.158 6.746 1.00 48.09 70 GLU A O 1
ATOM 527 N N . VAL A 1 71 ? -30.222 12.122 7.738 1.00 51.50 71 VAL A N 1
ATOM 528 C CA . VAL A 1 71 ? -31.001 11.814 6.529 1.00 51.50 71 VAL A CA 1
ATOM 529 C C . VAL A 1 71 ? -31.683 13.095 6.023 1.00 51.50 71 VAL A C 1
ATOM 531 O O . VAL A 1 71 ? -32.902 13.231 6.024 1.00 51.50 71 VAL A O 1
ATOM 534 N N . GLY A 1 72 ? -30.885 14.084 5.635 1.00 52.50 72 GLY A N 1
ATOM 535 C CA . GLY A 1 72 ? -31.354 15.305 5.006 1.00 52.50 72 GLY A CA 1
ATOM 536 C C . GLY A 1 72 ? -31.778 14.972 3.591 1.00 52.50 72 GLY A C 1
ATOM 537 O O . GLY A 1 72 ? -30.943 15.017 2.693 1.00 52.50 72 GLY A O 1
ATOM 538 N N . GLU A 1 73 ? -33.041 14.556 3.450 1.00 58.19 73 GLU A N 1
ATOM 539 C CA . GLU A 1 73 ? -33.879 14.647 2.252 1.00 58.19 73 GLU A CA 1
ATOM 540 C C . GLU A 1 73 ? -33.054 14.809 0.969 1.00 58.19 73 GLU A C 1
ATOM 542 O O . GLU A 1 73 ? -33.001 15.871 0.346 1.00 58.19 73 GLU A O 1
ATOM 547 N N . VAL A 1 74 ? -32.353 13.741 0.570 1.00 52.69 74 VAL A N 1
ATOM 548 C CA . VAL A 1 74 ? -31.877 13.684 -0.806 1.00 52.69 74 VAL A CA 1
ATOM 549 C C . VAL A 1 74 ? -33.156 13.753 -1.626 1.00 52.69 74 VAL A C 1
ATOM 551 O O . VAL A 1 74 ? -34.082 12.992 -1.357 1.00 52.69 74 VAL A O 1
ATOM 554 N N . SER A 1 75 ? -33.259 14.723 -2.533 1.00 63.53 75 SER A N 1
ATOM 555 C CA . SER A 1 75 ? -34.406 14.870 -3.427 1.00 63.53 75 SER A CA 1
ATOM 556 C C . SER A 1 75 ? -34.500 13.596 -4.265 1.00 63.53 75 SER A C 1
ATOM 558 O O . SER A 1 75 ? -33.866 13.462 -5.315 1.00 63.53 75 SER A O 1
ATOM 560 N N . LEU A 1 76 ? -35.185 12.596 -3.712 1.00 68.06 76 LEU A N 1
ATOM 561 C CA . LEU A 1 76 ? -35.358 11.301 -4.326 1.00 68.06 76 LEU A CA 1
ATOM 562 C C . LEU A 1 76 ? -36.226 11.536 -5.562 1.00 68.06 76 LEU A C 1
ATOM 564 O O . LEU A 1 76 ? -37.184 12.314 -5.513 1.00 68.06 76 LEU A O 1
ATOM 568 N N . PRO A 1 77 ? -35.876 10.919 -6.699 1.00 70.44 77 PRO A N 1
ATOM 569 C CA . PRO A 1 77 ? -36.686 11.035 -7.896 1.00 70.44 77 PRO A CA 1
ATOM 570 C C . PRO A 1 77 ? -38.114 10.588 -7.574 1.00 70.44 77 PRO A C 1
ATOM 572 O O . PRO A 1 77 ? -38.300 9.599 -6.868 1.00 70.44 77 PRO A O 1
ATOM 575 N N . ALA A 1 78 ? -39.109 11.279 -8.137 1.00 60.28 78 ALA A N 1
ATOM 576 C CA . ALA A 1 78 ? -40.538 11.048 -7.888 1.00 60.28 78 ALA A CA 1
ATOM 577 C C . ALA A 1 78 ? -40.998 9.585 -8.075 1.00 60.28 78 ALA A C 1
ATOM 579 O O . ALA A 1 78 ? -42.048 9.209 -7.586 1.00 60.28 78 ALA A O 1
ATOM 580 N N . PHE A 1 79 ? -40.187 8.748 -8.726 1.00 58.25 79 PHE A N 1
ATOM 581 C CA . PHE A 1 79 ? -40.366 7.300 -8.817 1.00 58.25 79 PHE A CA 1
ATOM 582 C C . PHE A 1 79 ? -40.324 6.560 -7.459 1.00 58.25 79 PHE A C 1
ATOM 584 O O . PHE A 1 79 ? -40.845 5.457 -7.367 1.00 58.25 79 PHE A O 1
ATOM 591 N N . LEU A 1 80 ? -39.692 7.125 -6.421 1.00 64.25 80 LEU A N 1
ATOM 592 C CA . LEU A 1 80 ? -39.513 6.495 -5.097 1.00 64.25 80 LEU A CA 1
ATOM 593 C C . LEU A 1 80 ? -40.339 7.142 -3.972 1.00 64.25 80 LEU A C 1
ATOM 595 O O . LEU A 1 80 ? -40.330 6.634 -2.855 1.00 64.25 80 LEU A O 1
ATOM 599 N N . THR A 1 81 ? -41.027 8.251 -4.251 1.00 65.00 81 THR A N 1
ATOM 600 C CA . THR A 1 81 ? -41.957 8.921 -3.317 1.00 65.00 81 THR A CA 1
ATOM 601 C C . THR A 1 81 ? -43.413 8.775 -3.772 1.00 65.00 81 THR A C 1
ATOM 603 O O . THR A 1 81 ? -44.306 9.355 -3.167 1.00 65.00 81 THR A O 1
ATOM 606 N N . ASP A 1 82 ? -43.664 7.995 -4.828 1.00 50.22 82 ASP A N 1
ATOM 607 C CA . ASP A 1 82 ? -45.017 7.610 -5.217 1.00 50.22 82 ASP A CA 1
ATOM 608 C C . ASP A 1 82 ? -45.552 6.609 -4.186 1.00 50.22 82 ASP A C 1
ATOM 610 O O . ASP A 1 82 ? -45.210 5.426 -4.164 1.00 50.22 82 ASP A O 1
ATOM 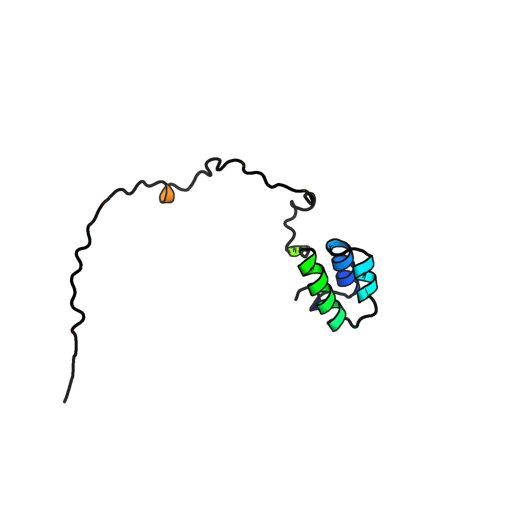614 N N . ASP A 1 83 ? -46.305 7.175 -3.255 1.00 59.09 83 ASP A N 1
ATOM 615 C CA . ASP A 1 83 ? -47.240 6.546 -2.337 1.00 59.09 83 ASP A CA 1
ATOM 616 C C . ASP A 1 83 ? -48.254 5.716 -3.140 1.00 59.09 83 ASP A C 1
ATOM 618 O O . ASP A 1 83 ? -49.333 6.174 -3.500 1.00 59.09 83 ASP A O 1
ATOM 622 N N . GLY A 1 84 ? -47.849 4.500 -3.505 1.00 47.41 84 GLY A N 1
ATOM 623 C CA . GLY A 1 84 ? -48.703 3.485 -4.109 1.00 47.41 84 GLY A CA 1
ATOM 624 C C . GLY A 1 84 ? -49.351 2.620 -3.035 1.00 47.41 84 GLY A C 1
ATOM 625 O O . GLY A 1 84 ? -49.052 1.428 -2.941 1.00 47.41 84 GLY A O 1
ATOM 626 N N . GLU A 1 85 ? -50.202 3.216 -2.201 1.00 52.06 85 GLU A N 1
ATOM 627 C CA . GLU A 1 85 ? -51.232 2.465 -1.484 1.00 52.06 85 GLU A CA 1
ATOM 628 C C . GLU A 1 85 ? -52.280 1.988 -2.502 1.00 52.06 85 GLU A C 1
ATOM 630 O O . GLU A 1 85 ? -53.266 2.673 -2.741 1.00 52.06 85 GLU A O 1
ATOM 635 N N . ASP A 1 86 ? -52.093 0.811 -3.101 1.00 44.34 86 ASP A N 1
ATOM 636 C CA . ASP A 1 86 ? -53.199 0.074 -3.723 1.00 44.34 86 ASP A CA 1
ATOM 637 C C . ASP A 1 86 ? -53.038 -1.430 -3.452 1.00 44.34 86 ASP A C 1
ATOM 639 O O . ASP A 1 86 ? -52.247 -2.155 -4.054 1.00 44.34 86 ASP A O 1
ATOM 643 N N . GLU A 1 87 ? -53.803 -1.859 -2.452 1.00 52.00 87 GLU A N 1
ATOM 644 C CA . GLU A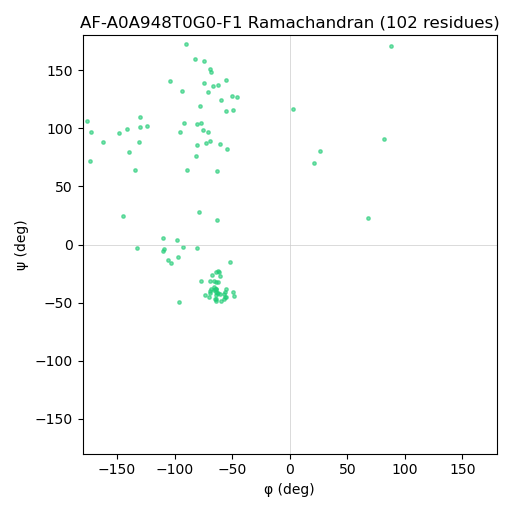 1 87 ? -54.197 -3.227 -2.143 1.00 52.00 87 GLU A CA 1
ATOM 645 C C . GLU A 1 87 ? -54.741 -3.938 -3.396 1.00 52.00 87 GLU A C 1
ATOM 647 O O . GLU A 1 87 ? -55.826 -3.611 -3.874 1.00 52.00 87 GLU A O 1
ATOM 652 N N . GLU A 1 88 ? -54.061 -4.984 -3.874 1.00 45.69 88 GLU A N 1
ATOM 653 C CA . GLU A 1 88 ? -54.724 -6.017 -4.673 1.00 45.69 88 GLU A CA 1
ATOM 654 C C . GLU A 1 88 ? -54.381 -7.400 -4.108 1.00 45.69 88 GLU A C 1
ATOM 656 O O . GLU A 1 88 ? -53.288 -7.946 -4.280 1.00 45.69 88 GLU A O 1
ATOM 661 N N . ALA A 1 89 ? -55.342 -7.932 -3.352 1.00 53.22 89 ALA A N 1
ATOM 662 C CA . ALA A 1 89 ? -55.352 -9.278 -2.814 1.00 53.22 89 ALA A CA 1
ATOM 663 C C . ALA A 1 89 ? -55.189 -10.308 -3.941 1.00 53.22 89 ALA A C 1
ATOM 665 O O . ALA A 1 89 ? -56.069 -10.467 -4.785 1.00 53.22 89 ALA A O 1
ATOM 666 N N . ILE A 1 90 ? -54.080 -11.044 -3.925 1.00 46.06 90 ILE A N 1
ATOM 667 C CA . ILE A 1 90 ? -53.868 -12.197 -4.803 1.00 46.06 90 ILE A CA 1
ATOM 668 C C . ILE A 1 90 ? -54.344 -13.447 -4.055 1.00 46.06 90 ILE A C 1
ATOM 670 O O . ILE A 1 90 ? -53.692 -13.908 -3.115 1.00 46.06 90 ILE A O 1
ATOM 674 N N . GLU A 1 91 ? -55.513 -13.964 -4.438 1.00 48.59 91 GLU A N 1
ATOM 675 C CA . GLU A 1 91 ? -56.025 -15.260 -3.981 1.00 48.59 91 GLU A CA 1
ATOM 676 C C . GLU A 1 91 ? -55.072 -16.392 -4.426 1.00 48.59 91 GLU A C 1
ATOM 678 O O . GLU A 1 91 ? -54.589 -16.370 -5.562 1.00 48.59 91 GLU A O 1
ATOM 683 N N . PRO A 1 92 ? -54.764 -17.388 -3.570 1.00 49.28 92 PRO A N 1
ATOM 684 C CA . PRO A 1 92 ? -53.938 -18.516 -3.975 1.00 49.28 92 PRO A CA 1
ATOM 685 C C . PRO A 1 92 ? -54.786 -19.544 -4.737 1.00 49.28 92 PRO A C 1
ATOM 687 O O . PRO A 1 92 ? -55.524 -20.314 -4.127 1.00 49.28 92 PRO A O 1
ATOM 690 N N . GLU A 1 93 ? -54.660 -19.587 -6.064 1.00 50.53 93 GLU A N 1
ATOM 691 C CA . GLU A 1 93 ? -55.118 -20.733 -6.857 1.00 50.53 93 GLU A CA 1
ATOM 692 C C . GLU A 1 93 ? -53.941 -21.690 -7.116 1.00 50.53 93 GLU A C 1
ATOM 694 O O . GLU A 1 93 ? -53.112 -21.493 -8.007 1.00 50.53 93 GLU A O 1
ATOM 699 N N . ASP A 1 94 ? -53.866 -22.720 -6.268 1.00 51.47 94 ASP A N 1
ATOM 700 C CA . ASP A 1 94 ? -53.276 -24.030 -6.551 1.00 51.47 94 ASP A CA 1
ATOM 701 C C . ASP A 1 94 ? -53.739 -24.558 -7.924 1.00 51.47 94 ASP A C 1
ATOM 703 O O . ASP A 1 94 ? -54.942 -24.681 -8.117 1.00 51.47 94 ASP A O 1
ATOM 707 N N . GLU A 1 95 ? -52.825 -24.946 -8.830 1.00 47.81 95 GLU A N 1
ATOM 708 C CA . GLU A 1 95 ? -53.006 -26.092 -9.756 1.00 47.81 95 GLU A CA 1
ATOM 709 C C . GLU A 1 95 ? -51.714 -26.373 -10.566 1.00 47.81 95 GLU A C 1
ATOM 711 O O . GLU A 1 95 ? -51.628 -26.146 -11.777 1.00 47.81 95 GLU A O 1
ATOM 716 N N . ASP A 1 96 ? -50.675 -26.907 -9.916 1.00 42.44 96 ASP A N 1
ATOM 717 C CA . ASP A 1 96 ? -49.549 -27.550 -10.614 1.00 42.44 96 ASP A CA 1
ATOM 718 C C . ASP A 1 96 ? -49.935 -28.995 -10.983 1.00 42.44 96 ASP A C 1
ATOM 720 O O . ASP A 1 96 ? -49.533 -29.973 -10.350 1.00 42.44 96 ASP A O 1
ATOM 724 N N . ALA A 1 97 ? -50.753 -29.147 -12.027 1.00 55.06 97 ALA A N 1
ATOM 725 C CA . ALA A 1 97 ? -51.088 -30.452 -12.591 1.00 55.06 97 ALA A CA 1
ATOM 726 C C . ALA A 1 97 ? -51.119 -30.414 -14.122 1.00 55.06 97 ALA A C 1
ATOM 728 O O . ALA A 1 97 ? -52.171 -30.4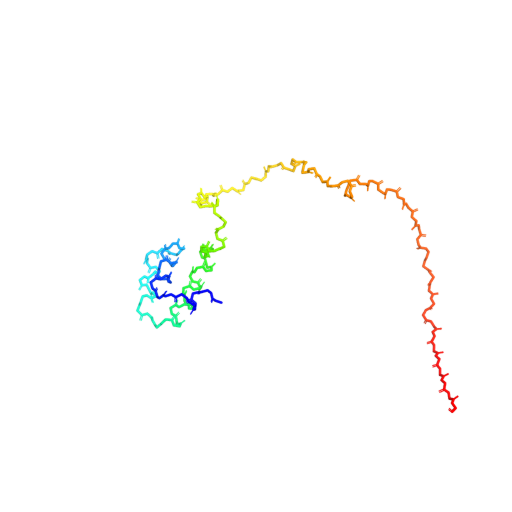11 -14.761 1.00 55.06 97 ALA A O 1
ATOM 729 N N . ARG A 1 98 ? -49.938 -30.475 -14.750 1.00 47.25 98 ARG A N 1
ATOM 730 C CA . ARG A 1 98 ? -49.843 -30.893 -16.157 1.00 47.25 98 ARG A CA 1
ATOM 731 C C . ARG A 1 98 ? -48.772 -31.969 -16.354 1.00 47.25 98 ARG A C 1
ATOM 733 O O . ARG A 1 98 ? -47.615 -31.725 -16.689 1.00 47.25 98 ARG A O 1
ATOM 740 N N . ALA A 1 99 ? -49.207 -33.211 -16.180 1.00 51.84 99 ALA A N 1
ATOM 741 C CA . ALA A 1 99 ? -48.623 -34.346 -16.872 1.00 51.84 99 ALA A CA 1
ATOM 742 C C . ALA A 1 99 ? -49.166 -34.350 -18.308 1.00 51.84 99 ALA A C 1
ATOM 744 O O . ALA A 1 99 ? -50.371 -34.469 -18.514 1.00 51.84 99 ALA A O 1
ATOM 745 N N . VAL A 1 100 ? -48.289 -34.243 -19.306 1.00 49.69 100 VAL A N 1
ATOM 746 C CA . VAL A 1 100 ? -48.632 -34.599 -20.688 1.00 49.69 100 VAL A CA 1
ATOM 747 C C . VAL A 1 100 ? -47.648 -35.645 -21.188 1.00 49.69 100 VAL A C 1
ATOM 749 O O . VAL A 1 100 ? -46.500 -35.360 -21.517 1.00 49.69 100 VAL A O 1
ATOM 752 N N . ALA A 1 101 ? -48.128 -36.887 -21.191 1.00 41.44 101 ALA A N 1
ATOM 753 C CA . ALA A 1 101 ? -47.602 -37.968 -22.003 1.00 41.44 101 ALA A CA 1
ATOM 754 C C . ALA A 1 101 ? -48.031 -37.747 -23.463 1.00 41.44 101 ALA A C 1
ATOM 756 O O . ALA A 1 101 ? -49.182 -37.401 -23.720 1.00 41.44 101 ALA A O 1
ATOM 757 N N . ALA A 1 102 ? -47.130 -37.999 -24.409 1.00 48.03 102 ALA A N 1
ATOM 758 C CA . ALA A 1 102 ? -47.476 -38.213 -25.809 1.00 48.03 102 ALA A CA 1
ATOM 759 C C . ALA A 1 102 ? -46.780 -39.497 -26.279 1.00 48.03 102 ALA A C 1
ATOM 761 O O . ALA A 1 102 ? -45.554 -39.560 -26.352 1.00 48.03 102 ALA A O 1
ATOM 762 N N . SER A 1 103 ? -47.584 -40.534 -26.515 1.00 38.47 103 SER A N 1
ATOM 763 C CA . SER A 1 103 ? -47.264 -41.645 -27.415 1.00 38.47 103 SER A CA 1
ATOM 764 C C . SER A 1 103 ? -47.853 -41.302 -28.778 1.00 38.47 103 SER A C 1
ATOM 766 O O . SER A 1 103 ? -49.013 -40.900 -28.811 1.00 38.47 103 SER A O 1
ATOM 768 N N . GLU A 1 104 ? -47.076 -41.445 -29.849 1.00 38.88 104 GLU A N 1
ATOM 769 C CA . GLU A 1 104 ? -47.349 -42.315 -31.011 1.00 38.88 104 GLU A CA 1
ATOM 770 C C . GLU A 1 104 ? -46.130 -42.315 -31.948 1.00 38.88 104 GLU A C 1
ATOM 772 O O . GLU A 1 104 ? -45.539 -41.228 -32.150 1.00 38.88 104 GLU A O 1
#

Secondary structure (DSSP, 8-state):
--TTTS-HHHHHHHHHHHH-HHHHHHHHTS-HHHHHHHHHHHHHHTTPPPGGGS-TT-TT--S--------------TTSS-----------------------